Protein AF-A0A538JQA8-F1 (afdb_monomer_lite)

Structure (mmCIF, N/CA/C/O backbone):
data_AF-A0A538JQA8-F1
#
_entry.id   AF-A0A538JQA8-F1
#
loop_
_atom_site.group_PDB
_atom_site.id
_atom_site.type_symbol
_atom_site.label_atom_id
_atom_site.label_alt_id
_atom_site.label_comp_id
_atom_site.label_asym_id
_atom_site.label_entity_id
_atom_site.label_seq_id
_atom_site.pdbx_PDB_ins_code
_atom_site.Cartn_x
_atom_site.Cartn_y
_atom_site.Cartn_z
_atom_site.occupancy
_atom_site.B_iso_or_equiv
_atom_site.auth_seq_id
_atom_site.auth_comp_id
_atom_site.auth_asym_id
_atom_site.auth_atom_id
_atom_site.pdbx_PDB_model_num
ATOM 1 N N . MET A 1 1 ? 7.844 -17.064 11.892 1.00 46.25 1 MET A N 1
ATOM 2 C CA . MET A 1 1 ? 7.465 -17.297 10.480 1.00 46.25 1 MET A CA 1
ATOM 3 C C . MET A 1 1 ? 7.257 -15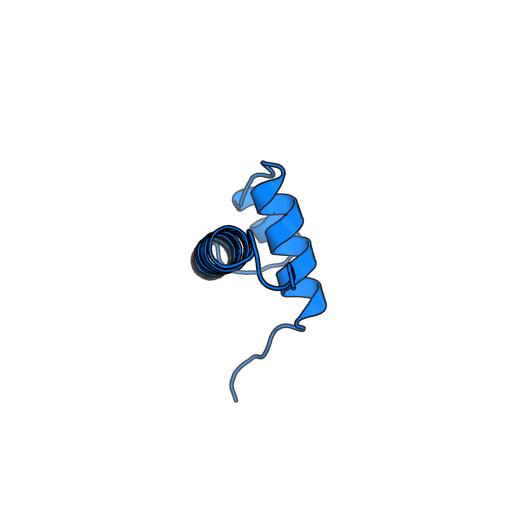.939 9.842 1.00 46.25 1 MET A C 1
ATOM 5 O O . MET A 1 1 ? 6.444 -15.190 10.381 1.00 46.25 1 MET A O 1
ATOM 9 N N . PRO A 1 2 ? 7.991 -15.550 8.789 1.00 52.19 2 PRO A N 1
ATOM 10 C CA . PRO A 1 2 ? 7.694 -14.292 8.130 1.00 52.19 2 PRO A CA 1
ATOM 11 C C . PRO A 1 2 ? 6.297 -14.434 7.525 1.00 52.19 2 PRO A C 1
ATOM 13 O O . PRO A 1 2 ? 6.030 -15.358 6.759 1.00 52.19 2 PRO A O 1
ATOM 16 N N . ARG A 1 3 ? 5.373 -13.573 7.953 1.00 58.38 3 ARG A N 1
ATOM 17 C CA . ARG A 1 3 ? 4.019 -1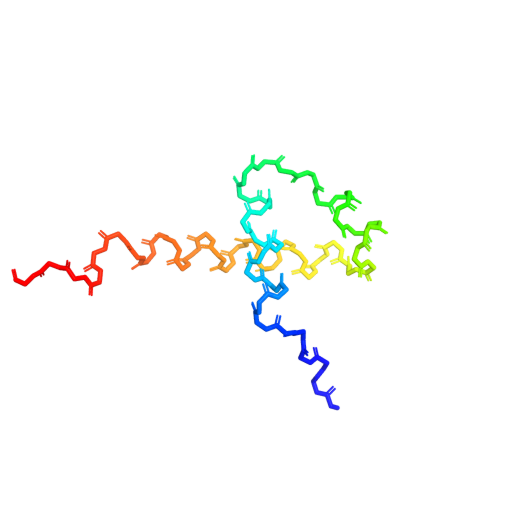3.485 7.408 1.00 58.38 3 ARG A CA 1
ATOM 18 C C . ARG A 1 3 ? 4.170 -12.934 5.987 1.00 58.38 3 ARG A C 1
ATOM 20 O O . ARG A 1 3 ? 4.157 -11.725 5.777 1.00 58.38 3 ARG A O 1
ATOM 27 N N . HIS A 1 4 ? 4.473 -13.809 5.035 1.00 69.00 4 HIS A N 1
ATOM 28 C CA . HIS A 1 4 ? 4.642 -13.419 3.646 1.00 69.00 4 HIS A CA 1
ATOM 29 C C . HIS A 1 4 ? 3.260 -13.114 3.084 1.00 69.00 4 HIS A C 1
ATOM 31 O O . HIS A 1 4 ? 2.452 -14.016 2.875 1.00 69.00 4 HIS A O 1
ATOM 37 N N . TYR A 1 5 ? 2.979 -11.831 2.876 1.00 79.69 5 TYR A N 1
ATOM 38 C CA . TYR A 1 5 ? 1.853 -11.440 2.045 1.00 79.69 5 TYR A CA 1
ATOM 39 C C . TYR A 1 5 ? 2.086 -11.972 0.627 1.00 79.69 5 TYR A C 1
ATOM 41 O O . TYR A 1 5 ? 3.228 -11.922 0.150 1.00 79.69 5 TYR A O 1
ATOM 49 N N . PRO A 1 6 ? 1.042 -12.483 -0.046 1.00 84.50 6 PRO A N 1
ATOM 50 C CA . PRO A 1 6 ? 1.173 -12.941 -1.417 1.00 84.50 6 PRO A CA 1
ATOM 51 C C . PRO A 1 6 ? 1.704 -11.808 -2.301 1.00 84.50 6 PRO A C 1
ATOM 53 O O . PRO A 1 6 ? 1.319 -10.645 -2.153 1.00 84.50 6 PRO A O 1
ATOM 56 N N . ALA A 1 7 ? 2.621 -12.146 -3.210 1.00 83.56 7 ALA A N 1
ATOM 57 C CA . ALA A 1 7 ? 3.272 -11.162 -4.074 1.00 83.56 7 ALA A CA 1
ATOM 58 C C . ALA A 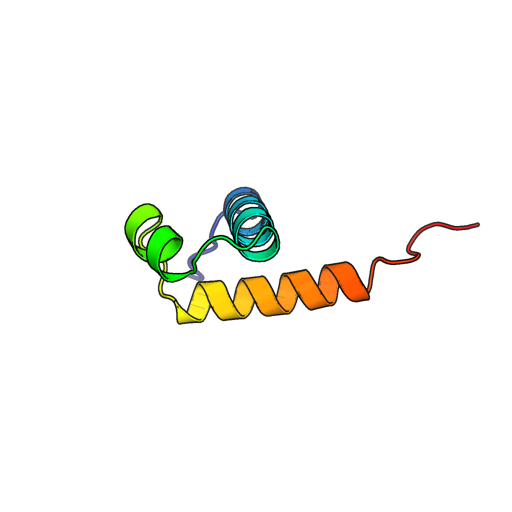1 7 ? 2.262 -10.403 -4.950 1.00 83.56 7 ALA A C 1
ATOM 60 O O . ALA A 1 7 ? 2.446 -9.215 -5.208 1.00 83.56 7 ALA A O 1
ATOM 61 N N . GLU A 1 8 ? 1.182 -11.079 -5.349 1.00 87.38 8 GLU A N 1
ATOM 62 C CA . GLU A 1 8 ? 0.081 -10.500 -6.120 1.00 87.38 8 GLU A CA 1
ATOM 63 C C . GLU A 1 8 ? -0.677 -9.432 -5.326 1.00 87.38 8 GLU A C 1
ATOM 65 O O . GLU A 1 8 ? -0.848 -8.322 -5.821 1.00 87.38 8 GLU A O 1
ATOM 70 N N . LEU A 1 9 ? -1.006 -9.708 -4.056 1.00 89.50 9 LEU A N 1
ATOM 71 C CA . LEU A 1 9 ? -1.624 -8.722 -3.165 1.00 89.50 9 LEU A CA 1
ATOM 72 C C . LEU A 1 9 ? -0.741 -7.481 -3.046 1.00 89.50 9 LEU A C 1
ATOM 74 O O . LEU A 1 9 ? -1.204 -6.368 -3.255 1.00 89.50 9 LEU A O 1
ATOM 78 N N . ARG A 1 10 ? 0.557 -7.670 -2.782 1.00 88.62 10 ARG A N 1
ATOM 79 C CA . ARG A 1 10 ? 1.500 -6.551 -2.689 1.00 88.62 10 ARG A CA 1
ATOM 80 C C . ARG A 1 10 ? 1.566 -5.734 -3.983 1.00 88.62 10 ARG A C 1
ATOM 82 O O . ARG A 1 10 ? 1.642 -4.511 -3.897 1.00 88.62 10 ARG A O 1
ATOM 89 N N . ARG A 1 11 ? 1.567 -6.378 -5.156 1.00 87.56 11 ARG A N 1
ATOM 90 C CA . ARG A 1 11 ? 1.563 -5.679 -6.452 1.00 87.56 11 ARG A CA 1
ATOM 91 C C . ARG A 1 11 ? 0.299 -4.851 -6.630 1.00 87.56 11 ARG A C 1
ATOM 93 O O . ARG A 1 11 ? 0.425 -3.644 -6.800 1.00 87.56 11 ARG A O 1
ATOM 100 N N . LEU A 1 12 ? -0.872 -5.463 -6.466 1.00 91.50 12 LEU A N 1
ATOM 101 C CA . LEU A 1 12 ? -2.158 -4.791 -6.637 1.00 91.50 12 LEU A CA 1
ATOM 102 C C . LEU A 1 12 ? -2.293 -3.588 -5.691 1.00 91.50 12 LEU A C 1
ATOM 104 O O . LEU A 1 12 ? -2.696 -2.501 -6.098 1.00 91.50 12 LEU A O 1
ATOM 108 N N . THR A 1 13 ? -1.893 -3.754 -4.426 1.00 93.44 13 THR A N 1
ATOM 109 C CA . THR A 1 13 ? -1.900 -2.658 -3.452 1.00 93.44 13 THR A CA 1
ATOM 110 C C . THR A 1 13 ? -0.931 -1.544 -3.849 1.00 93.44 13 THR A C 1
ATOM 112 O O . THR A 1 13 ? -1.268 -0.369 -3.732 1.00 93.44 13 THR A O 1
ATOM 115 N N . CYS A 1 14 ? 0.268 -1.877 -4.340 1.00 91.31 14 CYS A N 1
ATOM 116 C CA . CYS A 1 14 ? 1.199 -0.876 -4.857 1.00 91.31 14 CYS A CA 1
ATOM 117 C C . CYS A 1 14 ? 0.642 -0.133 -6.070 1.00 91.31 14 CYS A C 1
ATOM 119 O O . CYS A 1 14 ? 0.755 1.086 -6.106 1.00 91.31 14 CYS A O 1
ATOM 121 N N . GLU A 1 15 ? 0.026 -0.826 -7.026 1.00 91.56 15 GLU A N 1
ATOM 122 C CA . GLU A 1 15 ? -0.582 -0.211 -8.210 1.00 91.56 15 GLU A CA 1
ATOM 123 C C . GLU A 1 15 ? -1.679 0.783 -7.820 1.00 91.56 15 GLU A C 1
ATOM 125 O O . GLU A 1 15 ? -1.658 1.922 -8.279 1.00 91.56 15 GLU A O 1
ATOM 130 N N . ARG A 1 16 ? -2.561 0.411 -6.884 1.00 92.50 16 ARG A N 1
ATOM 131 C CA . ARG A 1 16 ? -3.589 1.315 -6.341 1.00 92.50 16 ARG A CA 1
ATOM 132 C C . ARG A 1 16 ? -2.980 2.528 -5.629 1.00 92.50 16 ARG A C 1
ATOM 134 O O . ARG A 1 16 ? -3.370 3.663 -5.894 1.00 92.50 16 ARG A O 1
ATOM 141 N N . MET A 1 17 ? -1.959 2.321 -4.791 1.00 92.50 17 MET A N 1
ATOM 142 C CA . MET A 1 17 ? -1.244 3.424 -4.127 1.00 92.50 17 MET A CA 1
ATOM 143 C C . MET A 1 17 ? -0.522 4.355 -5.111 1.00 92.50 17 MET A C 1
ATOM 145 O O . MET A 1 17 ? -0.415 5.555 -4.854 1.00 92.50 17 MET A O 1
ATOM 149 N N . LEU A 1 18 ? 0.013 3.820 -6.211 1.00 88.62 18 LEU A N 1
ATOM 150 C CA . LEU A 1 18 ? 0.663 4.596 -7.270 1.00 88.62 18 LEU A CA 1
ATOM 151 C C . LEU A 1 18 ? -0.357 5.338 -8.142 1.00 88.62 18 LEU A C 1
ATOM 153 O O . LEU A 1 18 ? -0.080 6.459 -8.557 1.00 88.62 18 LEU A O 1
ATOM 157 N N . ALA A 1 19 ? -1.550 4.770 -8.335 1.00 91.12 19 ALA A N 1
ATOM 158 C CA . ALA A 1 19 ? -2.688 5.426 -8.979 1.00 91.12 19 ALA A CA 1
ATOM 159 C C . ALA A 1 19 ? -3.280 6.585 -8.148 1.00 91.12 19 ALA A C 1
ATOM 161 O O . ALA A 1 19 ? -4.148 7.308 -8.632 1.00 91.12 19 ALA A O 1
ATOM 162 N N . GLY A 1 20 ? -2.800 6.789 -6.915 1.00 91.31 20 GLY A N 1
ATOM 163 C CA . GLY A 1 20 ? -3.206 7.890 -6.039 1.00 91.31 20 GLY A CA 1
ATOM 164 C C . GLY A 1 20 ? -4.247 7.512 -4.988 1.00 91.31 20 GLY A C 1
ATOM 165 O O . GLY A 1 20 ? -4.750 8.396 -4.295 1.00 91.31 20 GLY A O 1
ATOM 166 N N . GLU A 1 21 ? -4.558 6.224 -4.833 1.00 92.50 21 GLU A N 1
ATOM 167 C CA . GLU A 1 21 ? -5.467 5.767 -3.787 1.00 92.50 21 GLU A CA 1
ATOM 168 C C . GLU A 1 21 ? -4.891 6.041 -2.388 1.00 92.50 21 GLU A C 1
ATOM 170 O O . GLU A 1 21 ? -3.680 5.959 -2.140 1.00 92.50 21 GLU A O 1
ATOM 175 N N . ALA A 1 22 ? -5.768 6.405 -1.452 1.00 93.12 22 ALA A N 1
ATOM 176 C CA . ALA A 1 22 ? -5.359 6.781 -0.112 1.00 93.12 22 ALA A CA 1
ATOM 177 C C . ALA A 1 22 ? -4.971 5.544 0.713 1.00 93.12 22 ALA A C 1
ATOM 179 O O . ALA A 1 22 ? -5.766 4.627 0.896 1.00 93.12 22 ALA A O 1
ATOM 180 N N . VAL A 1 23 ? -3.776 5.570 1.312 1.00 91.44 23 VAL A N 1
ATOM 181 C CA . VAL A 1 23 ? -3.248 4.469 2.144 1.00 91.44 23 VAL A CA 1
ATOM 182 C C . VAL A 1 23 ? -4.212 4.085 3.274 1.00 91.44 23 VAL A C 1
ATOM 184 O O . VAL A 1 23 ? -4.367 2.907 3.567 1.00 91.44 23 VAL A O 1
ATOM 187 N N . LYS A 1 24 ? -4.910 5.061 3.867 1.00 92.50 24 LYS A N 1
ATOM 188 C CA . LYS A 1 24 ? -5.923 4.835 4.912 1.00 92.50 24 LYS A CA 1
ATOM 189 C C . LYS A 1 24 ? -7.080 3.929 4.470 1.00 92.50 24 LYS A C 1
ATOM 191 O O . LYS A 1 24 ? -7.603 3.180 5.287 1.00 92.50 24 LYS A O 1
ATOM 196 N N . ASP A 1 25 ? -7.467 4.003 3.199 1.00 94.06 25 ASP A N 1
ATOM 197 C CA . ASP A 1 25 ? -8.577 3.229 2.641 1.00 94.06 25 ASP A CA 1
ATOM 198 C C . ASP A 1 25 ? -8.149 1.766 2.484 1.00 94.06 25 ASP A C 1
ATOM 200 O O . ASP A 1 25 ? -8.780 0.851 3.004 1.00 94.06 25 ASP A O 1
ATOM 204 N N . LEU A 1 26 ? -6.947 1.571 1.938 1.00 91.88 26 LEU A N 1
ATOM 205 C CA . LEU A 1 26 ? -6.286 0.271 1.834 1.00 91.88 26 LEU A CA 1
ATOM 206 C C . LEU A 1 26 ? -6.020 -0.389 3.192 1.00 91.88 26 LEU A C 1
ATOM 208 O O . LEU A 1 26 ? -6.046 -1.611 3.298 1.00 91.88 26 LEU A O 1
ATOM 212 N N . VAL A 1 27 ? -5.761 0.389 4.244 1.00 93.56 27 VAL A N 1
ATOM 213 C CA . VAL A 1 27 ? -5.605 -0.141 5.611 1.00 93.56 27 VAL A CA 1
ATOM 214 C C . VAL A 1 27 ? -6.926 -0.685 6.129 1.00 93.56 27 VAL A C 1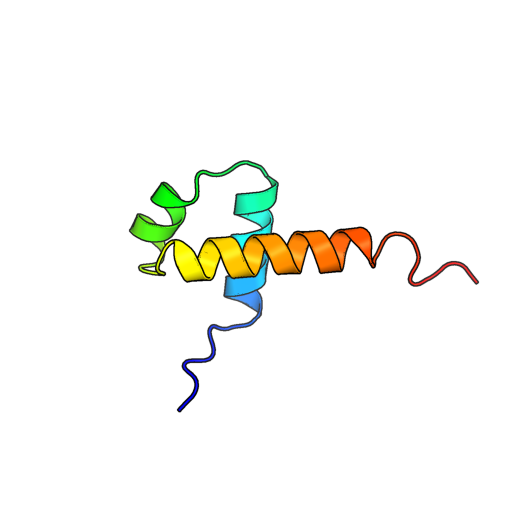
ATOM 216 O O . VAL A 1 27 ? -6.945 -1.773 6.703 1.00 93.56 27 VAL A O 1
ATOM 219 N N . ALA A 1 28 ? -8.015 0.061 5.930 1.00 93.62 28 ALA A N 1
ATOM 220 C CA . ALA A 1 28 ? -9.348 -0.357 6.341 1.00 93.62 28 ALA A CA 1
ATOM 221 C C . ALA A 1 28 ? -9.828 -1.584 5.546 1.00 93.62 28 ALA A C 1
ATOM 223 O O . ALA A 1 28 ? -10.438 -2.479 6.124 1.00 93.62 28 ALA A O 1
ATOM 224 N N . GLU A 1 29 ? -9.507 -1.651 4.252 1.00 92.62 29 GLU A N 1
ATOM 225 C CA . GLU A 1 29 ? -9.891 -2.749 3.361 1.00 92.62 29 GLU A CA 1
ATOM 226 C C . GLU A 1 29 ? -9.065 -4.025 3.603 1.00 92.62 29 GLU A C 1
ATOM 228 O O . GLU A 1 29 ? -9.615 -5.116 3.743 1.00 92.62 29 GLU A O 1
ATOM 233 N N . LEU A 1 30 ? -7.735 -3.904 3.669 1.00 89.44 30 LEU A N 1
ATOM 234 C CA . LEU A 1 30 ? -6.818 -5.050 3.704 1.00 89.44 30 LEU A CA 1
ATOM 235 C C . LEU A 1 30 ? -6.411 -5.460 5.125 1.00 89.44 30 LEU A C 1
ATOM 237 O O . LEU A 1 30 ? -5.808 -6.518 5.313 1.00 89.44 30 LEU A O 1
ATOM 241 N N . GLY A 1 31 ? -6.661 -4.612 6.128 1.00 90.62 31 GLY A N 1
ATOM 242 C CA . GLY A 1 31 ? -6.187 -4.815 7.500 1.00 90.62 31 GLY A CA 1
ATOM 243 C C . GLY A 1 31 ? -4.660 -4.754 7.637 1.00 90.62 31 GLY A C 1
ATOM 244 O O . GLY A 1 31 ? -4.097 -5.240 8.621 1.00 90.62 31 GLY A O 1
ATOM 245 N N . ILE A 1 32 ? -3.965 -4.189 6.645 1.00 90.19 32 ILE A N 1
ATOM 246 C CA . ILE A 1 32 ? -2.507 -4.047 6.636 1.00 90.19 32 ILE A CA 1
ATOM 247 C C . ILE A 1 32 ? -2.147 -2.693 7.239 1.00 90.19 32 ILE A C 1
ATOM 249 O O . ILE A 1 32 ? -2.673 -1.664 6.833 1.00 90.19 32 ILE A O 1
ATOM 253 N N . SER A 1 33 ? -1.204 -2.676 8.180 1.00 91.69 33 SER A N 1
ATOM 254 C CA . SER A 1 33 ? -0.745 -1.437 8.809 1.00 91.69 33 SER A CA 1
ATOM 255 C C . SER A 1 33 ? -0.197 -0.439 7.785 1.00 91.69 33 SER A C 1
ATOM 257 O O . SER A 1 33 ? 0.590 -0.816 6.912 1.00 91.69 33 SER A O 1
ATOM 259 N N . GLU A 1 34 ? -0.507 0.847 7.974 1.00 92.56 34 GLU A N 1
ATOM 260 C CA . GLU A 1 34 ? -0.030 1.958 7.134 1.00 92.56 34 GLU A CA 1
ATOM 261 C C . GLU A 1 34 ? 1.479 1.888 6.883 1.00 92.56 34 GLU A C 1
ATOM 263 O O . GLU A 1 34 ? 1.945 2.026 5.755 1.00 92.56 34 GLU A O 1
ATOM 268 N N . HIS A 1 35 ? 2.252 1.585 7.928 1.00 92.06 35 HIS A N 1
ATOM 269 C CA . HIS A 1 35 ? 3.704 1.447 7.852 1.00 92.06 35 HIS A CA 1
ATOM 270 C C . HIS A 1 35 ? 4.165 0.407 6.811 1.00 92.06 35 HIS A C 1
ATOM 272 O O . HIS A 1 35 ? 5.115 0.647 6.061 1.00 92.06 35 HIS A O 1
ATOM 278 N N . THR A 1 36 ? 3.483 -0.738 6.719 1.00 91.94 36 THR A N 1
ATOM 279 C CA . THR A 1 36 ? 3.790 -1.774 5.721 1.00 91.94 36 THR A CA 1
ATOM 280 C C . THR A 1 36 ? 3.471 -1.286 4.312 1.00 91.94 36 THR A C 1
ATOM 282 O O . THR A 1 36 ? 4.277 -1.483 3.403 1.00 91.94 36 THR A O 1
ATOM 285 N N . LEU A 1 37 ? 2.341 -0.600 4.139 1.00 92.25 37 LEU A N 1
ATOM 286 C CA . LEU A 1 37 ? 1.923 -0.056 2.850 1.00 92.25 37 LEU A CA 1
ATOM 287 C C . LEU A 1 37 ? 2.876 1.032 2.345 1.00 92.25 37 LEU A C 1
ATOM 289 O O . LEU A 1 37 ? 3.329 0.965 1.204 1.00 92.25 37 LEU A O 1
ATOM 293 N N . TYR A 1 38 ? 3.291 1.970 3.201 1.00 92.06 38 TYR A N 1
ATOM 294 C CA . TYR A 1 38 ? 4.298 2.972 2.837 1.00 92.06 38 TYR A CA 1
ATOM 295 C C . TYR A 1 38 ? 5.624 2.334 2.417 1.00 92.06 38 TYR A C 1
ATOM 297 O O . TYR A 1 38 ? 6.230 2.749 1.426 1.00 92.06 38 TYR A O 1
ATOM 305 N N . ARG A 1 39 ? 6.063 1.284 3.123 1.00 91.81 39 ARG A N 1
ATOM 306 C CA . ARG A 1 39 ? 7.269 0.533 2.756 1.00 91.81 39 ARG A CA 1
ATOM 307 C C . ARG A 1 39 ? 7.126 -0.135 1.386 1.00 91.81 39 ARG A C 1
ATOM 309 O O . ARG A 1 39 ? 8.072 -0.118 0.601 1.00 91.81 39 ARG A O 1
ATOM 316 N N . TRP A 1 40 ? 5.962 -0.706 1.085 1.00 91.69 40 TRP A N 1
ATOM 317 C CA . TRP A 1 40 ? 5.681 -1.309 -0.218 1.00 91.69 40 TRP A CA 1
ATOM 318 C C . TRP A 1 40 ? 5.641 -0.279 -1.339 1.00 91.69 40 TRP A C 1
ATOM 320 O O . TRP A 1 40 ? 6.302 -0.490 -2.353 1.00 91.69 40 TRP A O 1
ATOM 330 N N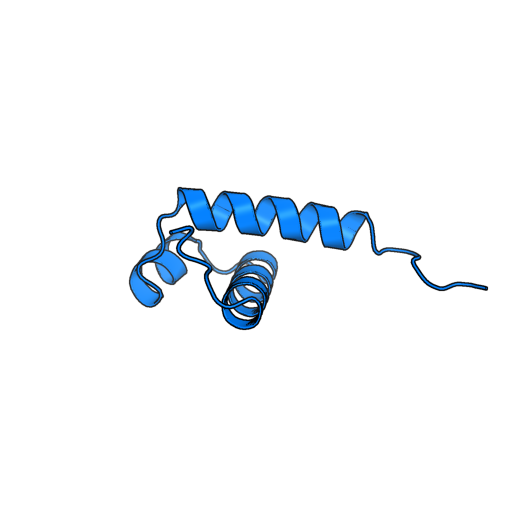 . ARG A 1 41 ? 4.958 0.852 -1.130 1.00 90.69 41 ARG A N 1
ATOM 331 C CA . ARG A 1 41 ? 4.913 1.971 -2.078 1.00 90.69 41 ARG A CA 1
ATOM 332 C C . ARG A 1 41 ? 6.313 2.469 -2.408 1.00 90.69 41 ARG A C 1
ATOM 334 O O . ARG A 1 41 ? 6.645 2.614 -3.576 1.00 90.69 41 ARG A O 1
ATOM 341 N N . ARG A 1 42 ? 7.154 2.677 -1.390 1.00 90.50 42 ARG A N 1
ATOM 342 C CA . ARG A 1 42 ? 8.544 3.104 -1.587 1.00 90.50 42 ARG A CA 1
ATOM 343 C C . ARG A 1 42 ? 9.328 2.097 -2.425 1.00 90.50 42 ARG A C 1
ATOM 345 O O . ARG A 1 42 ? 10.022 2.496 -3.348 1.00 90.50 42 ARG A O 1
ATOM 352 N N . GLN A 1 43 ? 9.190 0.804 -2.137 1.00 87.25 43 GLN A N 1
ATOM 353 C CA . GLN A 1 43 ? 9.871 -0.234 -2.909 1.00 87.25 43 GLN A CA 1
ATOM 354 C C . GLN A 1 43 ? 9.340 -0.351 -4.343 1.00 87.25 43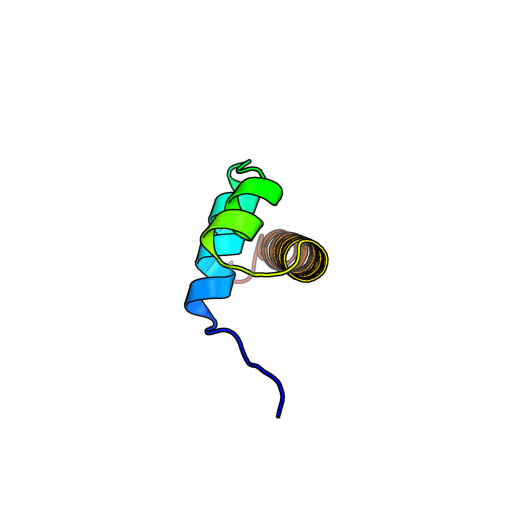 GLN A C 1
ATOM 356 O O . GLN A 1 43 ? 10.113 -0.673 -5.232 1.00 87.25 43 GLN A O 1
ATOM 361 N N . ALA A 1 44 ? 8.047 -0.115 -4.568 1.00 87.38 44 ALA A N 1
ATOM 362 C CA . ALA A 1 44 ? 7.457 -0.112 -5.903 1.00 87.38 44 ALA A CA 1
ATOM 363 C C . ALA A 1 44 ? 7.884 1.109 -6.722 1.00 87.38 44 ALA A C 1
ATOM 365 O O . ALA A 1 44 ? 8.119 0.967 -7.911 1.00 87.38 44 ALA A O 1
ATOM 366 N N . LEU A 1 45 ? 8.041 2.277 -6.090 1.00 86.69 45 LEU A N 1
ATOM 367 C CA . LEU A 1 45 ? 8.635 3.452 -6.732 1.00 86.69 45 LEU A CA 1
ATOM 368 C C . LEU A 1 45 ? 10.087 3.184 -7.132 1.00 86.69 45 LEU A C 1
ATOM 370 O O . LEU A 1 45 ? 10.454 3.486 -8.254 1.00 86.69 45 LEU A O 1
ATOM 374 N N . ILE A 1 46 ? 10.876 2.565 -6.248 1.00 87.19 46 ILE A N 1
ATOM 375 C CA . ILE A 1 46 ? 12.254 2.156 -6.556 1.00 87.19 46 ILE A CA 1
ATOM 376 C C . ILE A 1 46 ? 12.272 1.128 -7.699 1.00 87.19 46 ILE A C 1
ATOM 378 O O . ILE A 1 46 ? 12.979 1.327 -8.668 1.00 87.19 46 ILE A O 1
ATOM 382 N N . ASP A 1 47 ? 11.447 0.077 -7.650 1.00 82.94 47 ASP A N 1
ATOM 383 C CA . ASP A 1 47 ? 11.370 -0.935 -8.721 1.00 82.94 47 ASP A CA 1
ATOM 384 C C . ASP A 1 47 ? 10.868 -0.348 -10.052 1.00 82.94 47 ASP A C 1
ATOM 386 O O . ASP A 1 47 ? 11.256 -0.841 -11.104 1.00 82.94 47 ASP A O 1
ATOM 390 N N . ALA A 1 48 ? 10.032 0.696 -10.024 1.00 79.56 48 ALA A N 1
ATOM 391 C CA . ALA A 1 48 ? 9.572 1.409 -11.216 1.00 79.56 48 ALA A CA 1
ATOM 392 C C . ALA A 1 48 ? 10.647 2.355 -11.783 1.00 79.56 48 ALA A C 1
ATOM 394 O O . ALA A 1 48 ? 10.816 2.409 -12.999 1.00 79.56 48 ALA A O 1
ATOM 395 N N . ASP A 1 49 ? 11.388 3.048 -10.915 1.00 73.31 49 ASP A N 1
ATOM 396 C CA . ASP A 1 49 ? 12.494 3.956 -11.260 1.00 73.31 49 ASP A CA 1
ATOM 397 C C . ASP A 1 49 ? 13.777 3.205 -11.662 1.00 73.31 49 ASP A C 1
ATOM 399 O O . ASP A 1 49 ? 14.555 3.691 -12.473 1.00 73.31 49 ASP A O 1
ATOM 403 N N . GLU A 1 50 ? 13.966 1.972 -11.180 1.00 66.50 50 GLU A N 1
ATOM 404 C CA . GLU A 1 50 ? 15.002 1.038 -11.642 1.00 66.50 50 GLU A CA 1
ATOM 405 C C . GLU A 1 50 ? 14.586 0.272 -12.914 1.00 66.50 50 GLU A C 1
ATOM 407 O O . GLU A 1 50 ? 15.434 -0.298 -13.604 1.00 66.50 50 GLU A O 1
ATOM 412 N N . ARG A 1 51 ? 13.295 0.280 -13.288 1.00 58.06 51 ARG A N 1
ATOM 413 C CA . ARG A 1 51 ? 12.776 -0.346 -14.522 1.00 58.06 51 ARG A CA 1
ATOM 414 C C . ARG A 1 51 ? 12.552 0.550 -15.757 1.00 58.06 51 ARG A C 1
ATOM 416 O O . ARG A 1 51 ? 11.844 0.087 -16.652 1.00 58.06 51 ARG A O 1
ATOM 423 N N . PRO A 1 52 ? 13.163 1.732 -15.956 1.00 50.88 52 PRO A N 1
ATOM 424 C CA . PRO A 1 52 ? 12.993 2.449 -17.215 1.00 50.88 52 PRO A CA 1
ATOM 425 C C . PRO A 1 52 ? 13.760 1.825 -18.399 1.00 50.88 52 PRO A C 1
ATOM 427 O O . PRO A 1 52 ? 13.648 2.347 -19.500 1.00 50.88 52 PRO A O 1
ATOM 430 N N . GLY A 1 53 ? 14.501 0.713 -18.239 1.00 48.69 53 GLY A N 1
ATOM 431 C CA . GLY A 1 53 ? 15.319 0.177 -19.343 1.00 48.69 53 GLY A CA 1
ATOM 432 C C . GLY A 1 53 ? 15.850 -1.254 -19.218 1.00 48.69 53 GLY A C 1
ATOM 433 O O . GLY A 1 53 ? 16.905 -1.553 -19.763 1.00 48.69 53 GLY A O 1
ATOM 434 N N . ALA A 1 54 ? 15.163 -2.181 -18.539 1.00 52.88 54 ALA A N 1
ATOM 435 C CA . ALA A 1 54 ? 15.655 -3.567 -18.436 1.00 52.88 54 ALA A CA 1
ATOM 436 C C . ALA A 1 54 ? 15.527 -4.406 -19.729 1.00 52.88 54 ALA A C 1
ATOM 438 O O . ALA A 1 54 ? 15.786 -5.608 -19.683 1.00 52.88 54 ALA A O 1
ATOM 439 N N . LYS A 1 55 ? 15.140 -3.802 -20.862 1.00 49.81 55 LYS A N 1
ATOM 440 C CA . LYS A 1 55 ? 15.364 -4.323 -22.217 1.00 49.81 55 LYS A CA 1
ATOM 441 C C . LYS A 1 55 ? 15.317 -3.179 -23.228 1.00 49.81 55 LYS A C 1
ATOM 443 O O . LYS A 1 55 ? 14.244 -2.912 -23.745 1.00 49.81 55 LYS A O 1
ATOM 448 N N . GLU A 1 56 ? 16.453 -2.588 -23.564 1.00 42.34 56 GLU A N 1
ATOM 449 C CA . GLU A 1 56 ? 16.727 -2.268 -24.968 1.00 42.34 56 GLU A CA 1
ATOM 450 C C . GLU A 1 56 ? 18.115 -2.834 -25.290 1.00 42.34 56 GLU A C 1
ATOM 452 O O . GLU A 1 56 ? 19.067 -2.648 -24.531 1.00 42.34 56 GLU A O 1
ATOM 457 N N . LEU A 1 57 ? 18.121 -3.692 -26.312 1.00 42.69 57 LEU A N 1
ATOM 458 C CA . LEU A 1 57 ? 19.242 -4.460 -26.855 1.00 42.69 57 LEU A CA 1
ATOM 459 C C . LEU A 1 57 ? 20.271 -3.557 -27.539 1.00 42.69 57 LEU A C 1
ATOM 461 O O . LEU A 1 57 ? 19.844 -2.536 -28.121 1.00 42.69 57 LEU A O 1
#

pLDDT: mean 81.92, std 15.78, range [42.34, 94.06]

Secondary structure (DSSP, 8-state):
------HHHHHHHHHHHHTT--HHHHHHHH---HHHHHHHHHHHHHHHHS-S-S---

Radius of gyration: 12.77 Å; chains: 1; bounding box: 29×25×37 Å

Sequence (57 aa):
MPRHYPAELRRLTCERMLAGEAVKDLVAELGISEHTLYRWRRQALIDADERPGAKEL

Foldseek 3Di:
DPPDDPPVVLVVLLVCVVVVHDLVVVCVVVVDDSVVSVVSNVVVVVVVVVPPPPDDD